Protein AF-A0A382CUU0-F1 (afdb_monomer_lite)

Radius of gyration: 13.41 Å; chains: 1; bounding box: 33×34×39 Å

Structure (mmCIF, N/CA/C/O backbone):
data_AF-A0A382CUU0-F1
#
_entry.id   AF-A0A382CUU0-F1
#
loop_
_atom_site.group_PDB
_atom_site.id
_atom_site.type_symbol
_atom_site.label_atom_id
_atom_site.label_alt_id
_atom_site.label_comp_id
_atom_site.label_asym_id
_atom_site.label_entity_id
_atom_site.label_seq_id
_atom_site.pdbx_PDB_ins_code
_atom_site.Cartn_x
_atom_site.Cartn_y
_atom_site.Cartn_z
_atom_site.occupancy
_atom_site.B_iso_or_equiv
_atom_site.auth_seq_id
_atom_site.auth_comp_id
_atom_site.auth_asym_id
_atom_site.auth_atom_id
_atom_site.pdbx_PDB_model_num
ATOM 1 N N . MET A 1 1 ? -2.477 2.924 29.492 1.00 67.38 1 MET A N 1
ATOM 2 C CA . MET A 1 1 ? -1.809 3.524 28.320 1.00 67.38 1 MET A CA 1
ATOM 3 C C . MET A 1 1 ? -2.643 3.176 27.112 1.00 67.38 1 MET A C 1
ATOM 5 O O . MET A 1 1 ? -2.951 2.005 26.939 1.00 67.38 1 MET A O 1
ATOM 9 N N . GLU A 1 2 ? -3.045 4.177 26.345 1.00 87.19 2 GLU A N 1
ATOM 10 C CA . GLU A 1 2 ? -3.701 3.988 25.052 1.00 87.19 2 GLU A CA 1
ATOM 11 C C . GLU A 1 2 ? -2.599 3.905 23.990 1.00 87.19 2 GLU A C 1
ATOM 13 O O . GLU A 1 2 ? -1.724 4.771 23.953 1.00 87.19 2 GLU A O 1
ATOM 18 N N . ILE A 1 3 ? -2.575 2.827 23.204 1.00 93.88 3 ILE A N 1
ATOM 19 C CA . ILE A 1 3 ? -1.560 2.601 22.167 1.00 93.88 3 ILE A CA 1
ATOM 20 C C . ILE A 1 3 ? -2.247 2.738 20.813 1.00 93.88 3 ILE A C 1
ATOM 22 O O . ILE A 1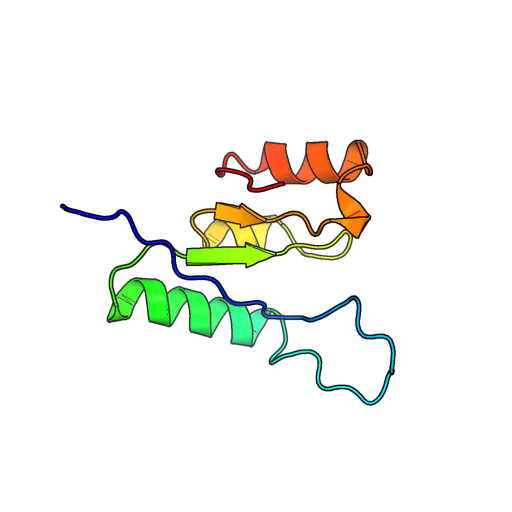 3 ? -3.147 1.960 20.500 1.00 93.88 3 ILE A O 1
ATOM 26 N N . SER A 1 4 ? -1.800 3.700 20.005 1.00 94.88 4 SER A N 1
ATOM 27 C CA . SER A 1 4 ? -2.252 3.836 18.620 1.00 94.88 4 SER A CA 1
ATOM 28 C C . SER A 1 4 ? -1.873 2.593 17.818 1.00 94.88 4 SER A C 1
ATOM 30 O O . SER A 1 4 ? -0.722 2.155 17.839 1.00 94.88 4 SER A O 1
ATOM 32 N N . PHE A 1 5 ? -2.842 2.036 17.096 1.00 96.62 5 PHE A N 1
ATOM 33 C CA . PHE A 1 5 ? -2.685 0.803 16.333 1.00 96.62 5 PHE A CA 1
ATOM 34 C C . PHE A 1 5 ? -2.969 1.044 14.850 1.00 96.62 5 PHE A C 1
ATOM 36 O O . PHE A 1 5 ? -3.961 1.679 14.500 1.00 96.62 5 PHE A O 1
ATOM 43 N N . ILE A 1 6 ? -2.101 0.511 13.990 1.00 98.38 6 ILE A N 1
ATOM 44 C CA . ILE A 1 6 ? -2.266 0.493 12.534 1.00 98.38 6 ILE A CA 1
ATOM 45 C C . ILE A 1 6 ? -2.126 -0.962 12.094 1.00 98.38 6 ILE A C 1
ATOM 47 O O . ILE A 1 6 ? -1.111 -1.606 12.370 1.00 98.38 6 ILE A O 1
ATOM 51 N N . TYR A 1 7 ? -3.145 -1.490 11.423 1.00 98.44 7 TYR A N 1
ATOM 52 C CA . TYR A 1 7 ? -3.113 -2.844 10.893 1.00 98.44 7 TYR A CA 1
ATOM 53 C C . TYR A 1 7 ? -2.268 -2.904 9.622 1.00 98.44 7 TYR A C 1
ATOM 55 O O . TYR A 1 7 ? -2.402 -2.067 8.733 1.00 98.44 7 TYR A O 1
ATOM 63 N N . LYS A 1 8 ? -1.424 -3.932 9.506 1.00 98.31 8 LYS A N 1
ATOM 64 C CA . LYS A 1 8 ? -0.532 -4.114 8.360 1.00 98.31 8 LYS A CA 1
ATOM 65 C C . LYS A 1 8 ? -0.725 -5.473 7.710 1.00 98.31 8 LYS A C 1
ATOM 67 O O . LYS A 1 8 ? -0.589 -6.496 8.377 1.00 98.31 8 LYS A O 1
ATOM 72 N N . SER A 1 9 ? -0.907 -5.497 6.390 1.00 97.38 9 SER A N 1
ATOM 73 C CA . SER A 1 9 ? -0.765 -6.718 5.587 1.00 97.38 9 SER A CA 1
ATOM 74 C C . SER A 1 9 ? -0.311 -6.397 4.162 1.00 97.38 9 SER A C 1
ATOM 76 O O . SER A 1 9 ? -0.519 -5.287 3.693 1.00 97.38 9 SER A O 1
ATOM 78 N N . SER A 1 10 ? 0.348 -7.349 3.495 1.00 96.06 10 SER A N 1
ATOM 79 C CA . SER A 1 10 ? 0.798 -7.214 2.099 1.00 96.06 10 SER A CA 1
ATOM 80 C C . SER A 1 10 ? -0.145 -7.978 1.173 1.00 96.06 10 SER A C 1
ATOM 82 O O . SER A 1 10 ? -0.451 -9.140 1.447 1.00 96.06 10 SER A O 1
ATOM 84 N N . PHE A 1 11 ? -0.539 -7.384 0.048 1.00 94.06 11 PHE A N 1
ATOM 85 C CA . PHE A 1 11 ? -1.284 -8.091 -1.004 1.00 94.06 11 PHE A CA 1
ATOM 86 C C . PHE A 1 11 ? -0.380 -8.876 -1.974 1.00 94.06 11 PHE A C 1
ATOM 88 O O . PHE A 1 11 ? -0.847 -9.814 -2.622 1.00 94.06 11 PHE A O 1
ATOM 95 N N . ASP A 1 12 ? 0.907 -8.520 -2.041 1.00 90.94 12 ASP A N 1
ATOM 96 C CA . ASP A 1 12 ? 1.943 -9.196 -2.823 1.00 90.94 12 ASP A CA 1
ATOM 97 C C . ASP A 1 12 ? 3.285 -9.195 -2.066 1.00 90.94 12 ASP A C 1
ATOM 99 O O . ASP A 1 12 ? 3.660 -8.218 -1.417 1.00 90.94 12 ASP A O 1
ATOM 103 N N . LYS A 1 13 ? 4.021 -10.304 -2.137 1.00 86.94 13 LYS A N 1
ATOM 104 C CA . LYS A 1 13 ? 5.380 -10.461 -1.607 1.00 86.94 13 LYS A CA 1
ATOM 105 C C . LYS A 1 13 ? 6.349 -10.514 -2.787 1.00 86.94 13 LYS A C 1
ATOM 107 O O . LYS A 1 13 ? 6.805 -11.592 -3.164 1.00 86.94 13 LYS A O 1
ATOM 112 N N . ALA A 1 14 ? 6.671 -9.356 -3.359 1.00 82.12 14 ALA A N 1
ATOM 113 C CA . ALA A 1 14 ? 7.467 -9.262 -4.586 1.00 82.12 14 ALA A CA 1
ATOM 114 C C . ALA A 1 14 ? 8.930 -9.726 -4.446 1.00 82.12 14 ALA A C 1
ATOM 116 O O . ALA A 1 14 ? 9.585 -10.029 -5.437 1.00 82.12 14 ALA A O 1
ATOM 117 N N . ASN A 1 15 ? 9.448 -9.823 -3.221 1.00 82.00 15 ASN A N 1
ATOM 118 C CA . ASN A 1 15 ? 10.850 -10.116 -2.922 1.00 82.00 15 ASN A CA 1
ATOM 119 C C . ASN A 1 15 ? 11.096 -11.542 -2.391 1.00 82.00 15 ASN A C 1
ATOM 121 O O . ASN A 1 15 ? 11.988 -11.761 -1.569 1.00 82.00 15 ASN A O 1
ATOM 125 N N . ARG A 1 16 ? 10.299 -12.529 -2.819 1.00 85.75 16 ARG A N 1
ATOM 126 C CA . ARG A 1 16 ? 10.540 -13.938 -2.467 1.00 85.75 16 ARG A CA 1
ATOM 127 C C . ARG A 1 16 ? 11.744 -14.485 -3.235 1.00 85.75 16 ARG A C 1
ATOM 129 O O . ARG A 1 16 ? 11.846 -14.311 -4.440 1.00 85.75 16 ARG A O 1
ATOM 136 N N . SER A 1 17 ? 12.624 -15.203 -2.538 1.00 81.62 17 SER A N 1
ATOM 137 C CA . SER A 1 17 ? 13.824 -15.815 -3.134 1.00 81.62 17 SER A CA 1
ATOM 138 C C . SER A 1 17 ? 13.534 -17.038 -4.015 1.00 81.62 17 SER A C 1
ATOM 140 O O . SER A 1 17 ? 14.396 -17.454 -4.778 1.00 81.62 17 SER A O 1
ATOM 142 N N . SER A 1 18 ? 12.343 -17.633 -3.902 1.00 87.38 18 SER A N 1
ATOM 143 C CA . SER A 1 18 ? 11.884 -18.765 -4.716 1.00 87.38 18 SER A CA 1
ATOM 144 C C . SER A 1 18 ? 10.632 -18.354 -5.488 1.00 87.38 18 SER A C 1
ATOM 146 O O . SER A 1 18 ? 9.737 -17.738 -4.911 1.00 87.38 18 SER A O 1
ATOM 148 N N . HIS A 1 19 ? 10.560 -18.716 -6.770 1.00 81.50 19 HIS A N 1
ATOM 149 C CA . HIS A 1 19 ? 9.412 -18.416 -7.628 1.00 81.50 19 HIS A CA 1
ATOM 150 C C . HIS A 1 19 ? 8.147 -19.196 -7.243 1.00 81.50 19 HIS A C 1
ATOM 152 O O . HIS A 1 19 ? 7.051 -18.659 -7.366 1.00 81.50 19 HIS A O 1
ATOM 158 N N . ASP A 1 20 ? 8.291 -20.408 -6.701 1.00 89.69 20 ASP A N 1
ATOM 159 C CA . ASP A 1 20 ? 7.165 -21.275 -6.304 1.00 89.69 20 ASP A CA 1
ATOM 160 C C . ASP A 1 20 ? 6.500 -20.836 -4.990 1.00 89.69 20 ASP A C 1
ATOM 162 O O . ASP A 1 20 ? 5.514 -21.403 -4.519 1.00 89.69 20 ASP A O 1
ATOM 166 N N . SER A 1 21 ? 7.064 -19.815 -4.355 1.00 89.75 21 SER A N 1
ATOM 167 C CA . SER A 1 21 ? 6.551 -19.257 -3.121 1.00 89.75 21 SER A CA 1
ATOM 168 C C . SER A 1 21 ? 5.245 -18.496 -3.335 1.00 89.75 21 SER A C 1
ATOM 170 O O . SER A 1 21 ? 5.193 -17.561 -4.128 1.00 89.75 21 SER A O 1
ATOM 172 N N . TYR A 1 22 ? 4.222 -18.794 -2.526 1.00 89.44 22 TYR A N 1
ATOM 173 C CA . TYR A 1 22 ? 2.989 -18.000 -2.500 1.00 89.44 22 TYR A CA 1
ATOM 174 C C . TYR A 1 22 ? 3.285 -16.517 -2.256 1.00 89.44 22 TYR A C 1
ATOM 176 O O . TYR A 1 22 ? 3.929 -16.157 -1.265 1.00 89.44 22 TYR A O 1
ATOM 184 N N . ARG A 1 23 ? 2.789 -15.663 -3.148 1.00 91.00 23 ARG A N 1
ATOM 185 C CA . ARG A 1 23 ? 3.043 -14.224 -3.114 1.00 91.00 23 ARG A CA 1
ATOM 186 C C . ARG A 1 23 ? 1.915 -13.414 -2.491 1.00 91.00 23 ARG A C 1
ATOM 188 O O . ARG A 1 23 ? 2.186 -12.374 -1.912 1.00 91.00 23 ARG A O 1
ATOM 195 N N . GLY A 1 24 ? 0.682 -13.899 -2.532 1.00 92.31 24 GLY A N 1
ATOM 196 C CA . GLY A 1 24 ? -0.454 -13.170 -1.988 1.00 92.31 24 GLY A CA 1
ATOM 197 C C . GLY A 1 24 ? -1.709 -13.342 -2.833 1.00 92.31 24 GLY A C 1
ATOM 198 O O . GLY A 1 24 ? -1.677 -14.016 -3.864 1.00 92.31 24 GLY A O 1
ATOM 199 N N . PRO A 1 25 ? -2.825 -12.751 -2.386 1.00 93.75 25 PRO A N 1
ATOM 200 C CA . PRO A 1 25 ? -4.101 -12.831 -3.084 1.00 93.75 25 PRO A CA 1
ATOM 201 C C . PRO A 1 25 ? -4.157 -11.975 -4.361 1.00 93.75 25 PRO A C 1
ATOM 203 O O . PRO A 1 25 ? -5.154 -12.054 -5.076 1.00 93.75 25 PRO A O 1
ATOM 206 N N . GLY A 1 26 ? -3.127 -11.163 -4.634 1.00 94.38 26 GLY A N 1
ATOM 207 C CA . GLY A 1 26 ? -3.130 -10.160 -5.697 1.00 94.38 26 GLY A CA 1
ATOM 208 C C . GLY A 1 26 ? -3.733 -8.834 -5.232 1.00 94.38 26 GLY A C 1
ATOM 209 O O . GLY A 1 26 ? -4.364 -8.762 -4.175 1.00 94.38 26 GLY A O 1
ATOM 210 N N . ILE A 1 27 ? -3.517 -7.776 -6.018 1.00 94.56 27 ILE A N 1
ATOM 211 C CA . ILE A 1 27 ? -3.849 -6.404 -5.618 1.00 94.56 27 ILE A CA 1
ATOM 212 C C . ILE A 1 27 ? -5.347 -6.193 -5.390 1.00 94.56 27 ILE A C 1
ATOM 214 O O . ILE A 1 27 ? -5.726 -5.771 -4.306 1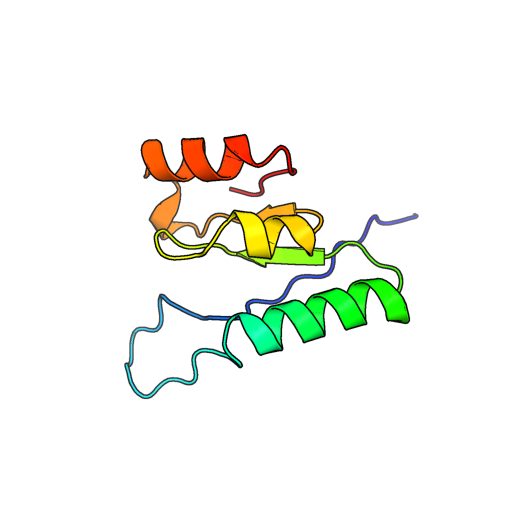.00 94.56 27 ILE A O 1
ATOM 218 N N . GLU A 1 28 ? -6.203 -6.571 -6.338 1.00 95.62 28 GLU A N 1
ATOM 219 C CA . GLU A 1 28 ? -7.652 -6.337 -6.261 1.00 95.62 28 GLU A CA 1
ATOM 220 C C . GLU A 1 28 ? -8.264 -6.995 -5.015 1.00 95.62 28 GLU A C 1
ATOM 222 O O . GLU A 1 28 ? -8.884 -6.344 -4.170 1.00 95.62 28 GLU A O 1
ATOM 227 N N . LYS A 1 29 ? -8.011 -8.297 -4.839 1.00 97.31 29 LYS A N 1
ATOM 228 C CA . LYS A 1 29 ? -8.500 -9.047 -3.679 1.00 97.31 29 LYS A CA 1
ATOM 229 C C . LYS A 1 29 ? -7.849 -8.571 -2.379 1.00 97.31 29 LYS A C 1
ATOM 231 O O . LYS A 1 29 ? -8.512 -8.537 -1.345 1.00 97.31 29 LYS A O 1
ATOM 236 N N . GLY A 1 30 ? -6.568 -8.213 -2.409 1.00 97.62 30 GLY A N 1
ATOM 237 C CA . GLY A 1 30 ? -5.847 -7.707 -1.246 1.00 97.62 30 GLY A CA 1
ATOM 238 C C . GLY A 1 30 ? -6.369 -6.354 -0.763 1.00 97.62 30 GLY A C 1
ATOM 239 O O . GLY A 1 30 ? -6.641 -6.201 0.426 1.00 97.62 30 GLY A O 1
ATOM 240 N N . LEU A 1 31 ? -6.588 -5.407 -1.676 1.00 98.06 31 LEU A N 1
ATOM 241 C CA . LEU A 1 31 ? -7.183 -4.106 -1.376 1.00 98.06 31 LEU A CA 1
ATOM 242 C C . LEU A 1 31 ? -8.620 -4.253 -0.877 1.00 98.06 31 LEU A C 1
ATOM 244 O O . LEU A 1 31 ? -8.984 -3.606 0.104 1.00 98.06 31 LEU A O 1
ATOM 248 N N . LYS A 1 32 ? -9.408 -5.173 -1.450 1.00 98.25 32 LYS A N 1
ATOM 249 C CA . LYS A 1 32 ? -10.745 -5.470 -0.925 1.00 98.25 32 LYS A CA 1
ATOM 250 C C . LYS A 1 32 ? -10.699 -5.970 0.522 1.00 98.25 32 LYS A C 1
ATOM 252 O O . LYS A 1 32 ? -11.497 -5.530 1.341 1.00 98.25 32 LYS A O 1
ATOM 257 N N . ILE A 1 33 ? -9.750 -6.846 0.860 1.00 98.31 33 ILE A N 1
ATOM 258 C CA . ILE A 1 33 ? -9.567 -7.329 2.238 1.00 98.31 33 ILE A CA 1
ATOM 259 C C . ILE A 1 33 ? -9.151 -6.187 3.177 1.00 98.31 33 ILE A C 1
ATOM 261 O O . ILE A 1 33 ? -9.670 -6.104 4.286 1.00 98.31 33 ILE A O 1
ATOM 265 N N . LEU A 1 34 ? -8.241 -5.304 2.759 1.00 98.44 34 LEU A N 1
ATOM 266 C CA . LEU A 1 34 ? -7.811 -4.165 3.582 1.00 98.44 34 LEU A CA 1
ATOM 267 C C . LEU A 1 34 ? -8.950 -3.163 3.818 1.00 98.44 34 LEU A C 1
ATOM 269 O O . LEU A 1 34 ? -9.134 -2.720 4.950 1.00 98.44 34 LEU A O 1
ATOM 273 N N . SER A 1 35 ? -9.748 -2.870 2.788 1.00 98.44 35 SER A N 1
ATOM 274 C CA . SER A 1 35 ? -10.984 -2.083 2.903 1.00 98.44 35 SER A CA 1
ATOM 275 C C . SER A 1 35 ? -11.960 -2.726 3.895 1.00 98.44 35 SER A C 1
ATOM 277 O O . SER A 1 35 ? -12.417 -2.062 4.823 1.00 98.44 35 SER A O 1
ATOM 279 N N . ASP A 1 36 ? -12.194 -4.035 3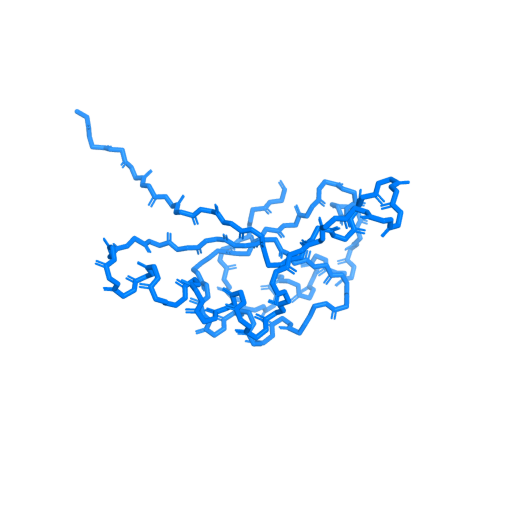.787 1.00 98.44 36 ASP A N 1
ATOM 280 C CA . ASP A 1 36 ? -13.053 -4.769 4.717 1.00 98.44 36 ASP A CA 1
ATOM 281 C C . ASP A 1 36 ? -12.533 -4.722 6.166 1.00 98.44 36 ASP A C 1
ATOM 283 O O . ASP A 1 36 ? -13.330 -4.624 7.097 1.00 98.44 36 ASP A O 1
ATOM 287 N N . VAL A 1 37 ? -11.213 -4.796 6.384 1.00 98.25 37 VAL A N 1
ATOM 288 C CA . VAL A 1 37 ? -10.612 -4.662 7.724 1.00 98.25 37 VAL A CA 1
ATOM 289 C C . VAL A 1 37 ? -10.847 -3.259 8.275 1.00 98.25 37 VAL A C 1
ATOM 291 O O . VAL A 1 37 ? -11.278 -3.126 9.422 1.00 98.25 37 VAL A O 1
ATOM 294 N N . LYS A 1 38 ? -10.619 -2.227 7.459 1.00 97.69 38 LYS A N 1
ATOM 295 C CA . LYS A 1 38 ? -10.843 -0.827 7.832 1.00 97.69 38 LYS A CA 1
ATOM 296 C C . LYS A 1 38 ? -12.294 -0.591 8.261 1.00 97.69 38 LYS A C 1
ATOM 298 O O . LYS A 1 38 ? -12.528 -0.007 9.313 1.00 97.69 38 LYS A O 1
ATOM 303 N N . GLU A 1 39 ? -13.255 -1.118 7.503 1.00 98.19 39 GLU A N 1
ATOM 304 C CA . GLU A 1 39 ? -14.691 -0.975 7.780 1.00 98.19 39 GLU A CA 1
ATOM 305 C C . GLU A 1 39 ? -15.166 -1.801 8.983 1.00 98.19 39 GLU A C 1
ATOM 307 O O . GLU A 1 39 ? -15.897 -1.296 9.833 1.00 98.19 39 GLU A O 1
ATOM 312 N N . LYS A 1 40 ? -14.779 -3.080 9.064 1.00 98.31 40 LYS A N 1
ATOM 313 C CA . LYS A 1 40 ? -15.332 -4.018 10.057 1.00 98.31 40 LYS A CA 1
ATOM 314 C C . LYS A 1 40 ? -14.636 -3.935 11.409 1.00 98.31 40 LYS A C 1
ATOM 316 O O . LYS A 1 40 ? -15.271 -4.168 12.432 1.00 98.31 40 LYS A O 1
ATOM 321 N N . VAL A 1 41 ? -13.332 -3.662 11.412 1.00 97.56 41 VAL A N 1
ATOM 322 C CA . VAL A 1 41 ? -12.515 -3.595 12.634 1.00 97.56 41 VAL A CA 1
ATOM 323 C C . VAL A 1 41 ? -12.339 -2.147 13.097 1.00 97.56 41 VAL A C 1
ATOM 325 O O . VAL A 1 41 ? -12.123 -1.918 14.284 1.00 97.56 41 VAL A O 1
ATOM 328 N N . GLY A 1 42 ? -12.472 -1.166 12.197 1.00 97.31 42 GLY A N 1
ATOM 329 C CA . GLY A 1 42 ? -12.398 0.255 12.546 1.00 97.31 42 GLY A CA 1
ATOM 330 C C . GLY A 1 42 ? -10.980 0.734 12.859 1.00 97.31 42 GLY A C 1
ATOM 331 O O . GLY A 1 42 ? -10.801 1.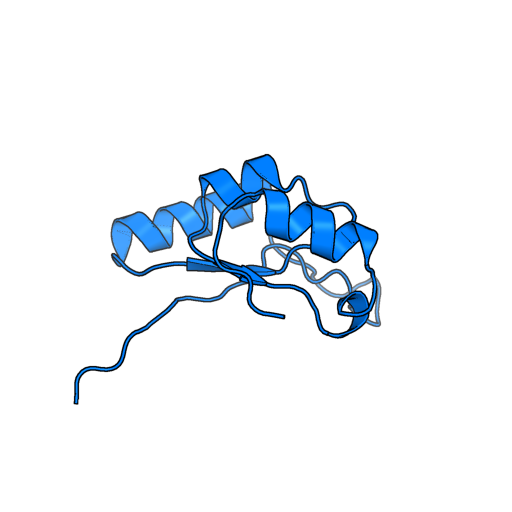613 13.698 1.00 97.31 42 GLY A O 1
ATOM 332 N N . VAL A 1 43 ? -9.966 0.138 12.224 1.00 97.94 43 VAL A N 1
ATOM 333 C CA . VAL A 1 43 ? -8.547 0.475 12.432 1.00 97.94 43 VAL A CA 1
ATOM 334 C C . VAL A 1 43 ? -7.920 1.024 11.148 1.00 97.94 43 VAL A C 1
ATOM 336 O O . VAL A 1 43 ? -8.267 0.544 10.066 1.00 97.94 43 VAL A O 1
ATOM 339 N N . PRO A 1 44 ? -6.972 1.977 11.239 1.00 98.44 44 PRO A N 1
ATOM 340 C CA . PRO A 1 44 ? -6.190 2.403 10.086 1.00 98.44 44 PRO A CA 1
ATOM 341 C C . PRO A 1 44 ? -5.399 1.235 9.499 1.00 98.44 44 PRO A C 1
ATOM 343 O O . PRO A 1 44 ? -4.932 0.361 10.239 1.00 98.44 44 PRO A O 1
ATOM 346 N N . VAL A 1 45 ? -5.207 1.237 8.183 1.00 98.69 45 VAL A N 1
ATOM 347 C CA . VAL A 1 45 ? -4.512 0.162 7.469 1.00 98.69 45 VAL A CA 1
ATOM 348 C C . VAL A 1 45 ? -3.286 0.661 6.708 1.00 98.69 45 VAL A C 1
ATOM 350 O O . VAL A 1 45 ? -3.253 1.772 6.182 1.00 98.69 45 VAL A O 1
ATOM 353 N N . LEU A 1 46 ? -2.272 -0.199 6.633 1.00 98.62 46 LEU A N 1
ATOM 354 C CA . LEU A 1 46 ? -0.996 0.040 5.971 1.00 98.62 46 LEU A CA 1
ATOM 355 C C . LEU A 1 46 ? -0.638 -1.153 5.077 1.00 98.62 46 LEU A C 1
ATOM 357 O O . LEU A 1 46 ? -0.734 -2.312 5.493 1.00 98.62 46 LEU A O 1
ATOM 361 N N . THR A 1 47 ? -0.157 -0.873 3.867 1.00 98.44 47 THR A N 1
ATOM 362 C CA . THR A 1 47 ? 0.440 -1.883 2.977 1.00 98.44 47 THR A CA 1
ATOM 363 C C . THR A 1 47 ? 1.726 -1.363 2.352 1.00 98.44 47 THR A C 1
ATOM 365 O O . THR A 1 47 ? 1.926 -0.159 2.195 1.00 98.44 47 THR A O 1
ATOM 368 N N . ASP A 1 48 ? 2.609 -2.289 1.998 1.00 97.62 48 ASP A N 1
ATOM 369 C CA . ASP A 1 48 ? 3.785 -2.012 1.190 1.00 97.62 48 ASP A CA 1
ATOM 370 C C . ASP A 1 48 ? 3.442 -1.881 -0.295 1.00 97.62 48 ASP A C 1
ATOM 372 O O . ASP A 1 48 ? 2.575 -2.593 -0.805 1.00 97.62 48 ASP A O 1
ATOM 376 N N . VAL A 1 49 ? 4.147 -0.973 -0.969 1.00 97.50 49 VAL A N 1
ATOM 377 C CA . VAL A 1 49 ? 4.064 -0.729 -2.414 1.00 97.50 49 VAL A CA 1
ATOM 378 C C . VAL A 1 49 ? 5.433 -0.938 -3.066 1.00 97.50 49 VAL A C 1
ATOM 380 O O . VAL A 1 49 ? 6.471 -0.751 -2.432 1.00 97.50 49 VAL A O 1
ATOM 383 N N . HIS A 1 50 ? 5.432 -1.350 -4.330 1.00 95.94 50 HIS A N 1
ATOM 384 C CA . HIS A 1 50 ? 6.618 -1.599 -5.156 1.00 95.94 50 HIS A CA 1
ATOM 385 C C . HIS A 1 50 ? 6.567 -0.723 -6.420 1.00 95.94 50 HIS A C 1
ATOM 387 O O . HIS A 1 50 ? 5.574 -0.034 -6.653 1.00 95.94 50 HIS A O 1
ATOM 393 N N . GLU A 1 51 ? 7.627 -0.717 -7.232 1.00 94.00 51 GLU A N 1
ATOM 394 C CA . GLU A 1 51 ? 7.742 0.178 -8.400 1.00 94.00 51 GLU A CA 1
ATOM 395 C C . GLU A 1 51 ? 6.620 0.004 -9.439 1.00 94.00 51 GLU A C 1
ATOM 397 O O . GLU A 1 51 ? 6.247 0.964 -10.106 1.00 94.00 51 GLU A O 1
ATOM 402 N N . ASP A 1 52 ? 6.066 -1.200 -9.554 1.00 92.31 52 ASP A N 1
ATOM 403 C CA . ASP A 1 52 ? 4.984 -1.583 -10.466 1.00 92.31 52 ASP A CA 1
ATOM 404 C C . ASP A 1 52 ? 3.584 -1.500 -9.834 1.00 92.31 52 ASP A C 1
ATOM 406 O O . ASP A 1 52 ? 2.584 -1.837 -10.467 1.00 92.31 52 ASP A O 1
ATOM 410 N N . THR A 1 53 ? 3.486 -1.051 -8.583 1.00 95.25 53 THR A N 1
ATOM 411 C CA . THR A 1 53 ? 2.202 -0.939 -7.889 1.00 95.25 53 THR A CA 1
ATOM 412 C C . THR A 1 53 ? 1.423 0.295 -8.371 1.00 95.25 53 THR A C 1
ATOM 414 O O . THR A 1 53 ? 1.980 1.396 -8.351 1.00 95.25 53 THR A O 1
ATOM 417 N N . PRO A 1 54 ? 0.130 0.176 -8.738 1.00 96.56 54 PRO A N 1
ATOM 418 C CA . PRO A 1 54 ? -0.713 1.327 -9.062 1.00 96.56 54 PRO A CA 1
ATOM 419 C C . PRO A 1 54 ? -0.998 2.143 -7.794 1.00 96.56 54 PRO A C 1
ATOM 421 O O . PRO A 1 54 ? -1.909 1.851 -7.020 1.00 96.56 54 PRO A O 1
ATOM 424 N N . LEU A 1 55 ? -0.169 3.161 -7.549 1.00 97.62 55 LEU A N 1
ATOM 425 C CA . LEU A 1 55 ? -0.189 3.934 -6.303 1.00 97.62 55 LEU A CA 1
ATOM 426 C C . LEU A 1 55 ? -1.540 4.602 -6.028 1.00 97.62 55 LEU A C 1
ATOM 428 O O . LEU A 1 55 ? -1.923 4.676 -4.867 1.00 97.62 55 LEU A O 1
ATOM 432 N N . ASN A 1 56 ? -2.250 5.040 -7.071 1.00 97.12 56 ASN A N 1
ATOM 433 C CA . ASN A 1 56 ? -3.578 5.647 -6.970 1.00 97.12 56 ASN A CA 1
ATOM 434 C C . ASN A 1 56 ? -4.602 4.675 -6.364 1.00 97.12 56 ASN A C 1
ATOM 436 O O . ASN A 1 56 ? -5.277 5.021 -5.402 1.00 97.12 56 ASN A O 1
ATOM 440 N N . GLU A 1 57 ? -4.655 3.438 -6.863 1.00 97.19 57 GLU A N 1
ATOM 441 C CA . GLU A 1 57 ? -5.598 2.426 -6.372 1.00 97.19 57 GLU A CA 1
ATOM 442 C C . GLU A 1 57 ? -5.312 2.049 -4.916 1.00 97.19 57 GLU A C 1
ATOM 444 O O . GLU A 1 57 ? -6.228 1.859 -4.119 1.00 97.19 57 GLU A O 1
ATOM 449 N N . VAL A 1 58 ? -4.030 1.962 -4.545 1.00 97.94 58 VAL A N 1
ATOM 450 C CA . VAL A 1 58 ? -3.647 1.660 -3.163 1.00 97.94 58 VAL A CA 1
ATOM 451 C C . VAL A 1 58 ? -3.977 2.834 -2.241 1.00 97.94 58 VAL A C 1
ATOM 453 O O . VAL A 1 58 ? -4.529 2.613 -1.161 1.00 97.94 58 VAL A O 1
ATOM 456 N N . SER A 1 59 ? -3.673 4.070 -2.655 1.00 97.75 59 SER A N 1
ATOM 457 C CA . SER A 1 59 ? -3.919 5.266 -1.844 1.00 97.75 59 SER A CA 1
ATOM 458 C C . SER A 1 59 ? -5.400 5.560 -1.617 1.00 97.75 59 SER A C 1
ATOM 460 O O . SER A 1 59 ? -5.740 6.159 -0.603 1.00 97.75 59 SER A O 1
ATOM 462 N N . ASP A 1 60 ? -6.283 5.102 -2.507 1.00 97.69 60 ASP A N 1
ATOM 463 C CA . ASP A 1 60 ? -7.733 5.231 -2.324 1.00 97.69 60 ASP A CA 1
ATOM 464 C C . ASP A 1 60 ? -8.266 4.344 -1.179 1.00 97.69 60 ASP A C 1
ATOM 466 O O . ASP A 1 60 ? -9.366 4.565 -0.670 1.00 97.69 60 ASP A O 1
ATOM 470 N N . VAL A 1 61 ? -7.492 3.339 -0.751 1.00 98.00 61 VAL A N 1
ATOM 471 C CA . VAL A 1 61 ? -7.913 2.343 0.246 1.00 98.00 61 VAL A CA 1
ATOM 472 C C . VAL A 1 61 ? -7.189 2.515 1.582 1.00 98.00 61 VAL A C 1
ATOM 474 O O . VAL A 1 61 ? -7.820 2.456 2.646 1.00 98.00 61 VAL A O 1
ATOM 477 N N . VAL A 1 62 ? -5.866 2.691 1.552 1.00 98.50 62 VAL A N 1
ATOM 478 C CA . VAL A 1 62 ? -5.033 2.633 2.762 1.00 98.50 62 VAL A CA 1
ATOM 479 C C . VAL A 1 62 ? -4.808 3.991 3.411 1.00 98.50 62 VAL A C 1
ATOM 481 O O . VAL A 1 62 ? -4.961 5.033 2.789 1.00 98.50 62 VAL A O 1
ATOM 484 N N . ASP A 1 63 ? -4.430 3.975 4.687 1.00 98.62 63 ASP A N 1
ATOM 485 C CA . ASP A 1 63 ? -4.155 5.189 5.461 1.00 98.62 63 ASP A CA 1
ATOM 486 C C . ASP A 1 63 ? -2.663 5.529 5.492 1.00 98.62 63 ASP A C 1
ATOM 488 O O . ASP A 1 63 ? -2.293 6.674 5.734 1.00 98.62 63 ASP A O 1
ATOM 492 N N . VAL A 1 64 ? -1.798 4.534 5.269 1.00 98.69 64 VAL A N 1
ATOM 493 C CA . VAL A 1 64 ? -0.340 4.688 5.260 1.00 98.69 64 VAL A CA 1
ATOM 494 C C . VAL A 1 64 ? 0.265 3.807 4.170 1.00 98.69 64 VAL A C 1
ATOM 496 O O . VAL A 1 64 ? -0.078 2.629 4.043 1.00 98.69 64 VAL A O 1
ATOM 499 N N . LEU A 1 65 ? 1.210 4.359 3.412 1.00 98.62 65 LEU A N 1
ATOM 500 C CA . LEU A 1 65 ? 2.011 3.608 2.446 1.00 98.62 65 LEU A CA 1
ATOM 501 C C . LEU A 1 65 ? 3.335 3.186 3.075 1.00 98.62 65 LEU A C 1
ATOM 503 O O . LEU A 1 65 ? 3.944 3.950 3.821 1.00 98.62 65 LEU A O 1
ATOM 507 N N . GLN A 1 66 ? 3.813 1.986 2.755 1.00 98.62 66 GLN A N 1
ATOM 508 C CA . GLN A 1 66 ? 5.127 1.521 3.187 1.00 98.62 66 GLN A CA 1
ATOM 509 C C . GLN A 1 66 ? 6.057 1.257 2.008 1.00 98.62 66 GLN A C 1
ATOM 511 O O . GLN A 1 66 ? 5.697 0.570 1.054 1.00 98.62 66 GLN A O 1
ATOM 516 N N . THR A 1 67 ? 7.286 1.753 2.106 1.00 98.00 67 THR A N 1
ATOM 517 C CA . THR A 1 67 ? 8.359 1.406 1.176 1.00 98.00 67 THR A CA 1
ATOM 518 C C . THR A 1 67 ? 9.147 0.210 1.722 1.00 98.00 67 THR A C 1
ATOM 520 O O . THR A 1 67 ? 9.600 0.241 2.861 1.00 98.00 67 THR A O 1
ATOM 523 N N . PRO A 1 68 ? 9.326 -0.880 0.957 1.00 96.88 68 PRO A N 1
ATOM 524 C CA . PRO A 1 68 ? 10.222 -1.965 1.338 1.00 96.88 68 PRO A CA 1
ATOM 525 C C . PRO A 1 68 ? 11.673 -1.491 1.473 1.00 96.88 68 PRO A C 1
ATOM 527 O O . PRO A 1 68 ? 12.150 -0.700 0.663 1.00 96.88 68 PRO A O 1
ATOM 530 N N . ALA A 1 69 ? 12.423 -2.074 2.412 1.00 96.06 69 ALA A N 1
ATOM 531 C CA . ALA A 1 69 ? 13.820 -1.704 2.668 1.00 96.06 69 ALA A CA 1
ATOM 532 C C . ALA A 1 69 ? 14.722 -1.762 1.417 1.00 96.06 69 ALA A C 1
ATOM 534 O O . ALA A 1 69 ? 15.602 -0.923 1.252 1.00 96.06 69 ALA A O 1
ATOM 535 N N . PHE A 1 70 ? 14.491 -2.707 0.498 1.00 94.62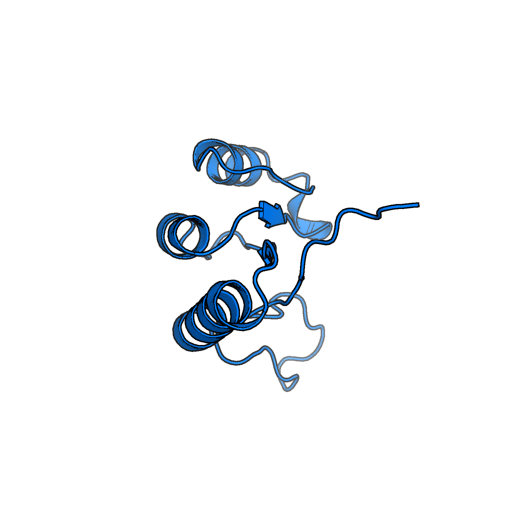 70 PHE A N 1
ATOM 536 C CA . PHE A 1 70 ? 15.255 -2.798 -0.756 1.00 94.62 70 PHE A CA 1
ATOM 537 C C . PHE A 1 70 ? 15.017 -1.618 -1.713 1.00 94.62 70 PHE A C 1
ATOM 539 O O . PHE A 1 70 ? 15.847 -1.358 -2.582 1.00 94.62 70 PHE A O 1
ATOM 546 N N . LEU A 1 71 ? 13.909 -0.890 -1.544 1.00 95.81 71 LEU A N 1
ATOM 547 C CA . LEU A 1 71 ? 13.514 0.243 -2.377 1.00 95.81 71 LEU A CA 1
ATOM 548 C C . LEU A 1 71 ? 13.776 1.606 -1.710 1.00 95.81 71 LEU A C 1
ATOM 550 O O . LEU A 1 71 ? 13.547 2.639 -2.336 1.00 95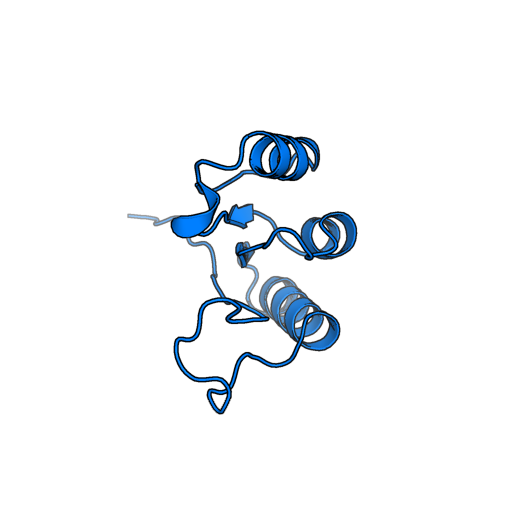.81 71 LEU A O 1
ATOM 554 N N . CYS A 1 72 ? 14.322 1.653 -0.486 1.00 96.50 72 CYS A N 1
ATOM 555 C CA . CYS A 1 72 ? 14.490 2.907 0.268 1.00 96.50 72 CYS A CA 1
ATOM 556 C C . CYS A 1 72 ? 15.438 3.926 -0.394 1.00 96.50 72 CYS A C 1
ATOM 558 O O . CYS A 1 72 ? 15.411 5.111 -0.068 1.00 96.50 72 CYS A O 1
ATOM 560 N N . ARG A 1 73 ? 16.277 3.481 -1.340 1.00 97.62 73 ARG A N 1
ATOM 561 C CA . ARG A 1 73 ? 17.230 4.327 -2.082 1.00 97.62 73 ARG A CA 1
ATOM 562 C C . ARG A 1 73 ? 16.749 4.725 -3.481 1.00 97.62 73 ARG A C 1
ATOM 564 O O . ARG A 1 73 ? 17.491 5.393 -4.195 1.00 97.62 73 ARG A O 1
ATOM 571 N N . GLN A 1 74 ? 15.537 4.338 -3.881 1.00 97.88 74 GLN A N 1
ATOM 572 C CA . GLN A 1 74 ? 14.992 4.646 -5.204 1.00 97.88 74 GLN A CA 1
ATOM 573 C C . GLN A 1 74 ? 14.339 6.034 -5.200 1.00 97.88 74 GLN A C 1
ATOM 575 O O . GLN A 1 74 ? 13.139 6.170 -4.981 1.00 97.88 74 GLN A O 1
ATOM 580 N N . THR A 1 75 ? 15.129 7.091 -5.423 1.00 97.88 75 THR A N 1
ATOM 581 C CA . THR A 1 75 ? 14.684 8.496 -5.295 1.00 97.88 75 THR A CA 1
ATOM 582 C C . THR A 1 75 ? 13.391 8.801 -6.055 1.00 97.88 75 THR A C 1
ATOM 584 O O . THR A 1 75 ? 12.482 9.412 -5.496 1.00 97.88 75 THR A O 1
ATOM 587 N N . ASN A 1 76 ? 13.284 8.358 -7.311 1.00 98.00 76 ASN A N 1
ATOM 588 C CA . ASN A 1 76 ? 12.100 8.614 -8.137 1.00 98.00 76 ASN A CA 1
ATOM 589 C C . ASN A 1 76 ? 10.859 7.899 -7.594 1.00 98.00 76 ASN A C 1
ATOM 591 O O . ASN A 1 76 ? 9.781 8.489 -7.558 1.00 98.00 76 ASN A O 1
ATOM 595 N N . PHE A 1 77 ? 11.026 6.660 -7.133 1.00 98.06 77 PHE A N 1
ATOM 596 C CA . PHE A 1 77 ? 9.960 5.875 -6.524 1.00 98.06 77 PHE A CA 1
ATOM 597 C C . PHE A 1 77 ? 9.491 6.500 -5.204 1.00 98.06 77 PHE A C 1
ATOM 599 O O . PHE A 1 77 ? 8.302 6.757 -5.050 1.00 98.06 77 PHE A O 1
ATOM 606 N N . ILE A 1 78 ? 10.412 6.864 -4.304 1.00 98.19 78 ILE A N 1
ATOM 607 C CA . ILE A 1 78 ? 10.082 7.578 -3.058 1.00 98.19 78 ILE A CA 1
ATOM 608 C C . ILE A 1 78 ? 9.329 8.881 -3.359 1.00 98.19 78 ILE A C 1
ATOM 610 O O . ILE A 1 78 ? 8.321 9.182 -2.722 1.00 98.19 78 ILE A O 1
ATOM 614 N N . GLY A 1 79 ? 9.775 9.633 -4.371 1.00 98.19 79 GLY A N 1
ATOM 615 C CA . GLY A 1 79 ? 9.088 10.838 -4.826 1.00 98.19 79 GLY A CA 1
ATOM 616 C C . GLY A 1 79 ? 7.674 10.570 -5.354 1.00 98.19 79 GLY A C 1
ATOM 617 O O . GLY A 1 79 ? 6.781 11.379 -5.118 1.00 98.19 79 GLY A O 1
ATOM 618 N N . ALA A 1 80 ? 7.447 9.451 -6.046 1.00 98.12 80 ALA A N 1
ATOM 619 C CA . ALA A 1 80 ? 6.120 9.049 -6.511 1.00 98.12 80 ALA A CA 1
ATOM 620 C C . ALA A 1 80 ? 5.197 8.655 -5.345 1.00 98.12 80 ALA A C 1
ATOM 622 O O . ALA A 1 80 ? 4.066 9.131 -5.288 1.00 98.12 80 ALA A O 1
ATOM 623 N N . VAL A 1 81 ? 5.694 7.868 -4.384 1.00 98.38 81 VAL A N 1
ATOM 624 C CA . VAL A 1 81 ? 4.943 7.469 -3.181 1.00 98.38 81 VAL A CA 1
ATOM 625 C C . VAL A 1 81 ? 4.553 8.696 -2.354 1.00 98.38 81 VAL A C 1
ATOM 627 O O . VAL A 1 81 ? 3.392 8.841 -1.984 1.00 98.38 81 VAL A O 1
ATOM 630 N N . ALA A 1 82 ? 5.478 9.634 -2.133 1.00 98.00 82 ALA A N 1
ATOM 631 C CA . ALA A 1 82 ? 5.209 10.853 -1.367 1.00 98.00 82 ALA A CA 1
ATOM 632 C C . ALA A 1 82 ? 4.162 11.776 -2.025 1.00 98.00 82 ALA A C 1
ATOM 634 O O . ALA A 1 82 ? 3.413 12.457 -1.328 1.00 98.00 82 ALA A O 1
ATOM 635 N N . LYS A 1 83 ? 4.068 11.791 -3.364 1.00 98.19 83 LYS A N 1
ATOM 636 C CA . LYS A 1 83 ? 3.080 12.602 -4.103 1.00 98.19 83 LYS A CA 1
ATOM 637 C C . LYS A 1 83 ? 1.632 12.151 -3.906 1.00 98.19 83 LYS A C 1
ATOM 639 O O . LYS A 1 83 ? 0.735 12.921 -4.233 1.00 98.19 83 LYS A O 1
ATOM 644 N N . THR A 1 84 ? 1.397 10.950 -3.374 1.00 98.06 84 THR A N 1
ATOM 645 C CA . THR A 1 84 ? 0.042 10.476 -3.037 1.00 98.06 84 THR A CA 1
ATOM 646 C C . THR A 1 84 ? -0.600 11.279 -1.901 1.00 98.06 84 THR A C 1
ATOM 648 O O . THR A 1 84 ? -1.816 11.267 -1.757 1.00 98.06 84 THR A O 1
ATOM 651 N N . GLY A 1 85 ? 0.201 11.990 -1.096 1.00 97.88 85 GLY A N 1
ATOM 652 C CA . GLY A 1 85 ? -0.282 12.783 0.035 1.00 97.88 85 GLY A CA 1
ATOM 653 C C . GLY A 1 85 ? -0.594 11.972 1.297 1.00 97.88 85 GLY A C 1
ATOM 654 O O . GLY A 1 85 ? -0.997 12.560 2.299 1.00 97.88 85 GLY A O 1
ATOM 655 N N . LEU A 1 86 ? -0.381 10.652 1.281 1.00 98.50 86 LEU A N 1
ATOM 656 C CA . LEU A 1 86 ? -0.521 9.800 2.461 1.00 98.50 86 LEU A CA 1
ATOM 657 C C . LEU A 1 86 ? 0.765 9.774 3.305 1.00 98.50 86 LEU A C 1
ATOM 659 O O . LEU A 1 86 ? 1.862 9.943 2.765 1.00 98.50 86 LEU A O 1
ATOM 663 N N . PRO A 1 87 ? 0.668 9.513 4.623 1.00 98.56 87 PRO A N 1
ATOM 664 C CA . PRO A 1 87 ? 1.819 9.147 5.440 1.00 98.56 87 PRO A CA 1
ATOM 665 C C . PRO A 1 87 ? 2.626 8.004 4.807 1.00 98.56 87 PRO A C 1
ATOM 667 O O . PRO A 1 87 ? 2.057 7.035 4.298 1.00 98.56 87 PRO A O 1
ATOM 670 N N . VAL A 1 88 ? 3.957 8.106 4.872 1.00 98.31 88 VAL A N 1
ATOM 671 C CA . VAL A 1 88 ? 4.878 7.116 4.295 1.00 98.31 88 VAL A CA 1
ATOM 672 C C . VAL A 1 88 ? 5.793 6.551 5.378 1.00 98.31 88 VAL A C 1
ATOM 674 O O . VAL A 1 88 ? 6.544 7.292 6.009 1.00 98.31 88 VAL A O 1
ATOM 677 N N . ASN A 1 89 ? 5.746 5.233 5.568 1.00 98.50 89 ASN A N 1
ATOM 678 C CA . ASN A 1 89 ? 6.690 4.470 6.379 1.00 98.50 89 ASN A CA 1
ATOM 679 C C . ASN A 1 89 ? 7.827 3.956 5.479 1.00 98.50 89 ASN A C 1
ATOM 681 O O . ASN A 1 89 ? 7.565 3.177 4.560 1.00 98.50 89 ASN A O 1
ATOM 685 N N . ILE A 1 90 ? 9.064 4.407 5.698 1.00 96.19 90 ILE A N 1
ATOM 686 C CA . ILE A 1 90 ? 10.237 4.065 4.867 1.00 96.19 90 ILE A CA 1
ATOM 687 C C . ILE A 1 90 ? 11.131 3.064 5.592 1.00 96.19 90 ILE A C 1
ATOM 689 O O . ILE A 1 90 ? 11.479 3.339 6.761 1.00 96.19 90 ILE A O 1
#

Sequence (90 aa):
MEISFIYKSSFDKANRSSHDSYRGPGIEKGLKILSDVKEKVGVPVLTDVHEDTPLNEVSDVVDVLQTPAFLCRQTNFIGAVAKTGLPVNI

pLDDT: mean 95.37, std 5.17, range [67.38, 98.69]

Foldseek 3Di:
DDDADEAEDEQADPPDPDPPDDGHPHDVVVLVVLQVCCVVVVHAYEYEDDPPRPLQSNLVRHQEYEYDPVCPPVVVSVVVNVVSVHHYHD

Secondary structure (DSSP, 8-state):
------EE--S--TT-SSTTS---S-HHHHHHHHHHHHHHH---EEEE--TTS-HHHHHTT-SEEE--GGGTT-HHHHHHHHTT-S-EE-

InterPro domains:
  IPR006218 DAHP synthetase I/KDSA [PF00793] (3-90)
  IPR006269 3-deoxy-8-phosphooctulonate synthase [PTHR21057] (2-90)
  IPR013785 Aldolase-type TIM barrel [G3DSA:3.20.20.70] (1-90)

Organism: NCBI:txid408172